Protein AF-A0A3M5EF89-F1 (afdb_monomer)

Structure (mmCIF, N/CA/C/O backbone):
data_AF-A0A3M5EF89-F1
#
_entry.id   AF-A0A3M5EF89-F1
#
loop_
_atom_site.group_PDB
_atom_site.id
_atom_site.type_symbol
_atom_site.label_atom_id
_atom_site.label_alt_id
_atom_site.label_comp_id
_atom_site.label_asym_id
_atom_site.label_entity_id
_atom_site.label_seq_id
_atom_site.pdbx_PDB_ins_code
_atom_site.Cartn_x
_atom_site.Cartn_y
_atom_site.Cartn_z
_atom_site.occupancy
_atom_site.B_iso_or_equiv
_atom_site.auth_seq_id
_atom_site.auth_comp_id
_atom_site.auth_asym_id
_atom_site.auth_atom_id
_atom_site.pdbx_PDB_model_num
ATOM 1 N N . ARG A 1 1 ? -9.185 9.673 -2.049 1.00 87.38 1 ARG A N 1
ATOM 2 C CA . ARG A 1 1 ? -10.629 9.550 -1.744 1.00 87.38 1 ARG A CA 1
ATOM 3 C C . ARG A 1 1 ? -11.243 8.367 -2.458 1.00 87.38 1 ARG A C 1
ATOM 5 O O . ARG A 1 1 ? -11.449 7.367 -1.796 1.00 87.38 1 ARG A O 1
ATOM 12 N N . GLU A 1 2 ? -11.402 8.431 -3.783 1.00 95.00 2 GLU A N 1
ATOM 13 C CA . GLU A 1 2 ? -12.082 7.403 -4.596 1.00 95.00 2 GLU A CA 1
ATOM 14 C C . GLU A 1 2 ? -11.702 5.961 -4.242 1.00 95.00 2 GLU A C 1
ATOM 16 O O . GLU A 1 2 ? -12.573 5.142 -3.966 1.00 95.00 2 GLU A O 1
ATOM 21 N N . LEU A 1 3 ? -10.401 5.655 -4.172 1.00 96.00 3 LEU A N 1
ATOM 22 C CA . LEU A 1 3 ? -9.939 4.312 -3.819 1.00 96.00 3 LEU A CA 1
ATOM 23 C C . LEU A 1 3 ? -10.413 3.873 -2.425 1.00 96.00 3 LEU A C 1
ATOM 25 O O . LEU A 1 3 ? -10.944 2.780 -2.275 1.00 96.00 3 LEU A O 1
ATOM 29 N N . MET A 1 4 ? -10.221 4.716 -1.408 1.00 96.44 4 MET A N 1
ATOM 30 C CA . MET A 1 4 ? -10.617 4.405 -0.030 1.00 96.44 4 MET A CA 1
ATOM 31 C C . MET A 1 4 ? -12.124 4.168 0.060 1.00 96.44 4 MET A C 1
ATOM 33 O O . MET A 1 4 ? -12.564 3.179 0.631 1.00 96.44 4 MET A O 1
ATOM 37 N N . GLU A 1 5 ? -12.911 5.035 -0.571 1.00 96.56 5 GLU A N 1
ATOM 38 C CA . GLU A 1 5 ? -14.370 4.942 -0.573 1.00 96.56 5 GLU A CA 1
ATOM 39 C C . GLU A 1 5 ? -14.868 3.708 -1.335 1.00 96.56 5 GLU A C 1
ATOM 41 O O . GLU A 1 5 ? -15.809 3.044 -0.899 1.00 96.56 5 GLU A O 1
ATOM 46 N N . ALA A 1 6 ? -14.218 3.343 -2.443 1.00 97.38 6 ALA A N 1
ATOM 47 C CA . ALA A 1 6 ? -14.495 2.096 -3.145 1.00 97.38 6 ALA A CA 1
ATOM 48 C C . ALA A 1 6 ? -14.208 0.874 -2.260 1.00 97.38 6 ALA A C 1
ATOM 50 O O . ALA A 1 6 ? -15.059 -0.005 -2.150 1.00 97.38 6 ALA A O 1
ATOM 51 N N . LEU A 1 7 ? -13.063 0.848 -1.573 1.00 97.69 7 LEU A N 1
ATOM 52 C CA . LEU A 1 7 ? -12.708 -0.225 -0.642 1.00 97.69 7 LEU A CA 1
ATOM 53 C C . LEU A 1 7 ? -13.720 -0.338 0.509 1.00 97.69 7 LEU A C 1
ATOM 55 O O . LEU A 1 7 ? -14.182 -1.436 0.823 1.00 97.69 7 LEU A O 1
ATOM 59 N N . TRP A 1 8 ? -14.138 0.785 1.095 1.00 97.69 8 TRP A N 1
ATOM 60 C CA . TRP A 1 8 ? -15.132 0.794 2.169 1.00 97.69 8 TRP A CA 1
ATOM 61 C C . TRP A 1 8 ? -16.510 0.303 1.727 1.00 97.69 8 TRP A C 1
ATOM 63 O O . TRP A 1 8 ? -17.185 -0.371 2.503 1.00 97.69 8 TRP A O 1
ATOM 73 N N . ARG A 1 9 ? -16.932 0.577 0.483 1.00 97.31 9 ARG A N 1
ATOM 74 C CA . ARG A 1 9 ? -18.179 0.013 -0.076 1.00 97.31 9 ARG A CA 1
ATOM 75 C C . ARG A 1 9 ? -18.161 -1.515 -0.141 1.00 97.31 9 ARG A C 1
ATOM 77 O O . ARG A 1 9 ? -19.223 -2.128 -0.124 1.00 97.31 9 ARG A O 1
ATOM 84 N N . HIS A 1 10 ? -16.976 -2.117 -0.168 1.00 97.00 10 HIS A N 1
ATOM 85 C CA . HIS A 1 10 ? -16.776 -3.564 -0.109 1.00 97.00 10 HIS A CA 1
ATOM 86 C C . HIS A 1 10 ? -16.397 -4.070 1.294 1.00 97.00 10 HIS A C 1
ATOM 88 O O . HIS A 1 10 ? -15.959 -5.208 1.437 1.00 97.00 10 HIS A O 1
ATOM 94 N N . GLY A 1 11 ? -16.579 -3.251 2.337 1.00 97.12 11 GLY A N 1
ATOM 95 C CA . GLY A 1 11 ? -16.381 -3.650 3.734 1.00 97.12 11 GLY A CA 1
ATOM 96 C C . GLY A 1 11 ? -14.921 -3.710 4.190 1.00 97.12 11 GLY A C 1
ATOM 97 O O . GLY A 1 11 ? -14.641 -4.252 5.258 1.00 97.12 11 GLY A O 1
ATOM 98 N N . ALA A 1 12 ? -13.983 -3.173 3.407 1.00 97.88 12 ALA A N 1
ATOM 99 C CA . ALA A 1 12 ? -12.582 -3.127 3.807 1.00 97.88 12 ALA A CA 1
ATOM 100 C C . ALA A 1 12 ? -12.336 -2.089 4.915 1.00 97.88 12 ALA A C 1
ATOM 102 O O . ALA A 1 12 ? -13.053 -1.096 5.037 1.00 97.88 12 ALA A O 1
ATOM 103 N N . GLN A 1 13 ? -11.257 -2.290 5.670 1.00 98.25 13 GLN A N 1
ATOM 104 C CA . GLN A 1 13 ? -10.667 -1.281 6.550 1.00 98.25 13 GLN A CA 1
ATOM 105 C C . GLN A 1 13 ? -9.362 -0.784 5.931 1.00 98.25 13 GLN A C 1
ATOM 107 O O . GLN A 1 13 ? -8.614 -1.562 5.336 1.00 98.25 13 GLN A O 1
ATOM 112 N N . VAL A 1 14 ? -9.077 0.506 6.077 1.00 98.31 14 VAL A N 1
ATOM 113 C CA . VAL A 1 14 ? -7.906 1.149 5.483 1.00 98.31 14 VAL A CA 1
ATOM 114 C C . VAL A 1 14 ? -6.989 1.667 6.579 1.00 98.31 14 VAL A C 1
ATOM 116 O O . VAL A 1 14 ? -7.384 2.474 7.418 1.00 98.31 14 VAL A O 1
ATOM 119 N N . ARG A 1 15 ? -5.725 1.252 6.513 1.00 98.62 15 ARG A N 1
ATOM 120 C CA . ARG A 1 15 ? -4.620 1.921 7.197 1.00 98.62 15 ARG A CA 1
ATOM 121 C C . ARG A 1 15 ? -3.827 2.706 6.175 1.00 98.62 15 ARG A C 1
ATOM 123 O O . ARG A 1 15 ? -3.356 2.127 5.201 1.00 98.62 15 ARG A O 1
ATOM 130 N N . ALA A 1 16 ? -3.709 4.008 6.385 1.00 98.12 16 ALA A N 1
ATOM 131 C CA . ALA A 1 16 ? -3.082 4.907 5.430 1.00 98.12 16 ALA A CA 1
ATOM 132 C C . ALA A 1 16 ? -1.950 5.695 6.080 1.00 98.12 16 ALA A C 1
ATOM 134 O O . ALA A 1 16 ? -1.996 6.028 7.262 1.00 98.12 16 ALA A O 1
ATOM 135 N N . TYR A 1 17 ? -0.946 6.001 5.272 1.00 98.31 17 TYR A N 1
ATOM 136 C CA . TYR A 1 17 ? 0.140 6.899 5.614 1.00 98.31 17 TYR A CA 1
ATOM 137 C C . TYR A 1 17 ? 0.518 7.696 4.364 1.00 98.31 17 TYR A C 1
ATOM 139 O O . TYR A 1 17 ? 0.615 7.139 3.271 1.00 98.31 17 TYR A O 1
ATOM 147 N N . ASP A 1 18 ? 0.729 8.994 4.535 1.00 98.19 18 ASP A N 1
ATOM 148 C CA . ASP A 1 18 ? 1.251 9.899 3.518 1.00 98.19 18 ASP A CA 1
ATOM 149 C C . ASP A 1 18 ? 1.959 11.054 4.245 1.00 98.19 18 ASP A C 1
ATOM 151 O O . ASP A 1 18 ? 1.338 11.672 5.106 1.00 98.19 18 ASP A O 1
ATOM 155 N N . PRO A 1 19 ? 3.233 11.354 3.953 1.00 97.56 19 PRO A N 1
ATOM 156 C CA . PRO A 1 19 ? 3.997 12.372 4.675 1.00 97.56 19 PRO A CA 1
ATOM 157 C C . PRO A 1 19 ? 3.380 13.779 4.614 1.00 97.56 19 PRO A C 1
ATOM 159 O O . PRO A 1 19 ? 3.612 14.564 5.527 1.00 97.56 19 PRO A O 1
ATOM 162 N N . GLU A 1 20 ? 2.574 14.087 3.594 1.00 97.81 20 GLU A N 1
ATOM 163 C CA . GLU A 1 20 ? 2.027 15.430 3.366 1.00 97.81 20 GLU A CA 1
ATOM 164 C C . GLU A 1 20 ? 0.503 15.494 3.557 1.00 97.81 20 GLU A C 1
ATOM 166 O O . GLU A 1 20 ? -0.049 16.533 3.916 1.00 97.81 20 GLU A O 1
ATOM 171 N N . ALA A 1 21 ? -0.213 14.389 3.329 1.00 96.88 21 ALA A N 1
ATOM 172 C CA . ALA A 1 21 ? -1.673 14.405 3.251 1.00 96.88 21 ALA A CA 1
ATOM 173 C C . ALA A 1 21 ? -2.403 13.969 4.534 1.00 96.88 21 ALA A C 1
ATOM 175 O O . ALA A 1 21 ? -3.638 13.977 4.538 1.00 96.88 21 ALA A O 1
ATOM 176 N N . MET A 1 22 ? -1.715 13.593 5.624 1.00 96.88 22 MET A N 1
ATOM 177 C CA . MET A 1 22 ? -2.396 13.104 6.843 1.00 96.88 22 MET A CA 1
ATOM 178 C C . MET A 1 22 ? -3.363 14.128 7.436 1.00 96.88 22 MET A C 1
ATOM 180 O O . MET A 1 22 ? -4.508 13.782 7.722 1.00 96.88 22 MET A O 1
ATOM 184 N N . GLN A 1 23 ? -2.945 15.389 7.585 1.00 97.12 23 GLN A N 1
ATOM 185 C CA . GLN A 1 23 ? -3.791 16.418 8.195 1.00 97.12 23 GLN A CA 1
ATOM 186 C C . GLN A 1 23 ? -5.038 16.701 7.351 1.00 97.12 23 GLN A C 1
ATOM 188 O O . GLN A 1 23 ? -6.144 16.783 7.883 1.00 97.12 23 GLN A O 1
ATOM 193 N N . GLU A 1 24 ? -4.875 16.805 6.033 1.00 97.69 24 GLU A N 1
ATOM 194 C CA . GLU A 1 24 ? -6.002 17.027 5.130 1.00 97.69 24 GLU A CA 1
ATOM 195 C C . GLU A 1 24 ? -6.931 15.809 5.103 1.00 97.69 24 GLU A C 1
ATOM 197 O O . GLU A 1 24 ? -8.147 15.955 5.185 1.00 97.69 24 GLU A O 1
ATOM 202 N N . THR A 1 25 ? -6.383 14.594 5.091 1.00 97.12 25 THR A N 1
ATOM 203 C CA . THR A 1 25 ? -7.187 13.365 5.159 1.00 97.12 25 T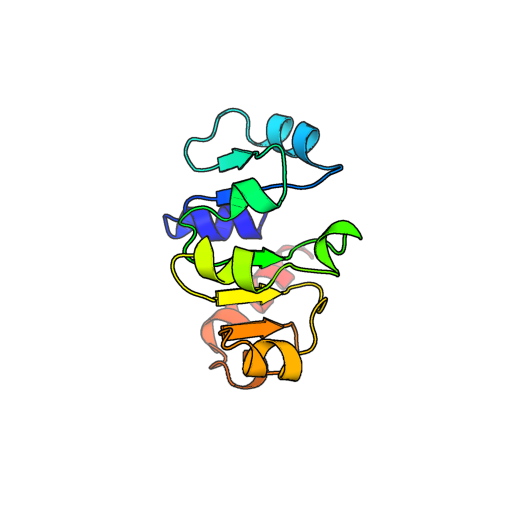HR A CA 1
ATOM 204 C C . THR A 1 25 ? -7.998 13.311 6.457 1.00 97.12 25 THR A C 1
ATOM 206 O O . THR A 1 25 ? -9.199 13.042 6.419 1.00 97.12 25 THR A O 1
ATOM 209 N N . GLN A 1 26 ? -7.382 13.658 7.590 1.00 96.88 26 GLN A N 1
ATOM 210 C CA . GLN A 1 26 ? -8.046 13.751 8.890 1.00 96.88 26 GLN A CA 1
ATOM 211 C C . GLN A 1 26 ? -9.149 14.818 8.904 1.00 96.88 26 GLN A C 1
ATOM 213 O O . GLN A 1 26 ? -10.206 14.599 9.494 1.00 96.88 26 GLN A O 1
ATOM 218 N N . ARG A 1 27 ? -8.934 15.965 8.246 1.00 97.50 27 ARG A N 1
ATOM 219 C CA . ARG A 1 27 ? -9.933 17.038 8.127 1.00 97.50 27 ARG A CA 1
ATOM 220 C C . ARG A 1 27 ? -11.153 16.599 7.317 1.00 97.50 27 ARG A C 1
ATOM 222 O O . ARG A 1 27 ? -12.268 17.004 7.626 1.00 97.50 27 ARG A O 1
ATOM 229 N N . LEU A 1 28 ? -10.935 15.805 6.272 1.00 96.88 28 LEU A N 1
ATOM 230 C CA . LEU A 1 28 ? -11.982 15.372 5.348 1.00 96.88 28 LEU A CA 1
ATOM 231 C C . LEU A 1 28 ? -12.828 14.223 5.891 1.00 96.88 28 LEU A C 1
ATOM 233 O O . LEU A 1 28 ? -14.034 14.216 5.662 1.00 96.88 28 LEU A O 1
ATOM 237 N N . TYR A 1 29 ? -12.202 13.266 6.577 1.00 96.44 29 TYR A N 1
ATOM 238 C CA . TYR A 1 29 ? -12.874 12.050 7.042 1.00 96.44 29 TYR A CA 1
ATOM 239 C C . TYR A 1 29 ? -13.157 12.037 8.544 1.00 96.44 29 TYR A C 1
ATOM 241 O O . TYR A 1 29 ? -13.943 11.216 9.003 1.00 96.44 29 TYR A O 1
ATOM 249 N N . GLY A 1 30 ? -12.572 12.956 9.317 1.00 94.69 30 GLY A N 1
ATOM 250 C CA . GLY A 1 30 ? -12.776 13.001 10.759 1.00 94.69 30 GLY A CA 1
ATOM 251 C C . GLY A 1 30 ? -12.427 11.664 11.417 1.00 94.69 30 GLY A C 1
ATOM 252 O O . GLY A 1 30 ? -11.432 11.025 11.072 1.00 94.69 30 GLY A O 1
ATOM 253 N N . HIS A 1 31 ? -13.240 11.253 12.385 1.00 93.00 31 HIS A N 1
ATOM 254 C CA . HIS A 1 31 ? -13.123 9.933 12.991 1.00 93.00 31 HIS A CA 1
ATOM 255 C C . HIS A 1 31 ? -14.042 8.947 12.259 1.00 93.00 31 HIS A C 1
ATOM 257 O O . HIS A 1 31 ? -15.236 8.880 12.545 1.00 93.00 31 HIS A O 1
ATOM 263 N N . ASP A 1 32 ? -13.478 8.213 11.301 1.00 95.56 32 ASP A N 1
ATOM 264 C CA . ASP A 1 32 ? -14.140 7.115 10.593 1.00 95.56 32 ASP A CA 1
ATOM 265 C C . ASP A 1 32 ? -13.533 5.791 11.072 1.00 95.56 32 ASP A C 1
ATOM 267 O O . ASP A 1 32 ? -12.326 5.588 10.964 1.00 95.56 32 ASP A O 1
ATOM 271 N N . GLU A 1 33 ? -14.355 4.882 11.595 1.00 96.50 33 GLU A N 1
ATOM 272 C CA . GLU A 1 33 ? -13.900 3.588 12.130 1.00 96.50 33 GLU A CA 1
ATOM 273 C C . GLU A 1 33 ? -13.209 2.698 11.081 1.00 96.50 33 GLU A C 1
ATOM 275 O O . GLU A 1 33 ? -12.456 1.788 11.424 1.00 96.50 33 GLU A O 1
ATOM 280 N N . ARG A 1 34 ? -13.427 2.973 9.789 1.00 97.75 34 ARG A N 1
ATOM 281 C CA . ARG A 1 34 ? -12.834 2.236 8.667 1.00 97.75 34 ARG A CA 1
ATOM 282 C C . ARG A 1 34 ? -11.497 2.825 8.219 1.00 97.75 34 ARG A C 1
ATOM 284 O O . ARG A 1 34 ? -10.890 2.277 7.294 1.00 97.75 34 ARG A O 1
ATOM 291 N N . LEU A 1 35 ? -11.046 3.933 8.817 1.00 98.25 35 LEU A N 1
ATOM 292 C CA . LEU A 1 35 ? -9.788 4.606 8.499 1.00 98.25 35 LEU A CA 1
ATOM 293 C C . LEU A 1 35 ? -8.906 4.751 9.739 1.00 98.25 35 LEU A C 1
ATOM 295 O O . LEU A 1 35 ? -9.278 5.363 10.731 1.00 98.25 35 LEU A O 1
ATOM 299 N N . SER A 1 36 ? -7.672 4.273 9.642 1.00 98.19 36 SER A N 1
ATOM 300 C CA . SER A 1 36 ? -6.621 4.567 10.616 1.00 98.19 36 SER A CA 1
ATOM 301 C C . SER A 1 36 ? -5.449 5.251 9.920 1.00 98.19 36 SER A C 1
ATOM 303 O O . SER A 1 36 ? -4.815 4.673 9.034 1.00 98.19 36 SER A O 1
ATOM 305 N N . LEU A 1 37 ? -5.171 6.495 10.310 1.00 98.19 37 LEU A N 1
ATOM 306 C CA . LEU A 1 37 ? -4.002 7.238 9.847 1.00 98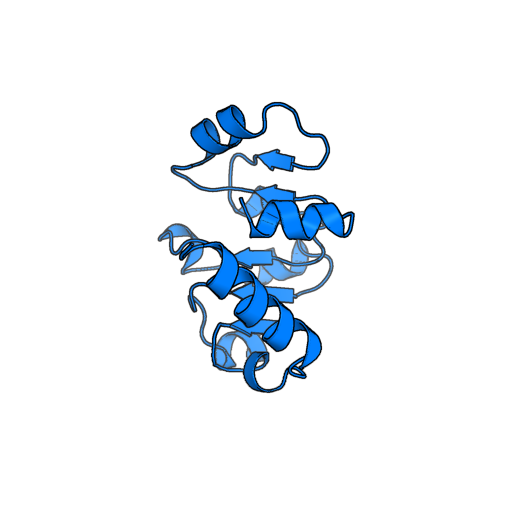.19 37 LEU A CA 1
ATOM 307 C C . LEU A 1 37 ? -2.808 6.873 10.722 1.00 98.19 37 LEU A C 1
ATOM 309 O O . LEU A 1 37 ? -2.818 7.084 11.935 1.00 98.19 37 LEU A O 1
ATOM 313 N N . MET A 1 38 ? -1.794 6.285 10.104 1.00 97.94 38 MET A N 1
ATOM 314 C CA . MET A 1 38 ? -0.613 5.795 10.798 1.00 97.94 38 MET A CA 1
ATOM 315 C C . MET A 1 38 ? 0.477 6.867 10.818 1.00 97.94 38 MET A C 1
ATOM 317 O O . MET A 1 38 ? 0.513 7.742 9.960 1.00 97.94 38 MET A O 1
ATOM 321 N N . GLY A 1 39 ? 1.385 6.800 11.794 1.00 97.12 39 GLY A N 1
ATOM 322 C CA . GLY A 1 39 ? 2.507 7.742 11.897 1.00 97.12 39 GLY A CA 1
ATOM 323 C C . GLY A 1 39 ? 3.695 7.407 10.991 1.00 97.12 39 GLY A C 1
ATOM 324 O O . GLY A 1 39 ? 4.526 8.274 10.737 1.00 97.12 39 GLY A O 1
ATOM 325 N N . THR A 1 40 ? 3.784 6.165 10.505 1.00 97.00 40 THR A N 1
ATOM 326 C CA . THR A 1 40 ? 4.851 5.707 9.604 1.00 97.00 40 THR A CA 1
ATOM 327 C C . THR A 1 40 ? 4.294 4.763 8.532 1.00 97.00 40 THR A C 1
ATOM 329 O O . THR A 1 40 ? 3.226 4.168 8.742 1.00 97.00 40 THR A O 1
ATOM 332 N N . PRO A 1 41 ? 5.005 4.577 7.403 1.00 96.94 41 PRO A N 1
ATOM 333 C CA . PRO A 1 41 ? 4.616 3.614 6.375 1.00 96.94 41 PRO A CA 1
ATOM 334 C C . PRO A 1 41 ? 4.501 2.187 6.927 1.00 96.94 41 PRO A C 1
ATOM 336 O O . PRO A 1 41 ? 3.531 1.484 6.654 1.00 96.94 41 PRO A O 1
ATOM 339 N N . GLU A 1 42 ? 5.454 1.758 7.752 1.00 96.88 42 GLU A N 1
ATOM 340 C CA . GLU A 1 42 ? 5.563 0.382 8.252 1.00 96.88 42 GLU A CA 1
ATOM 341 C C . GLU A 1 42 ? 4.397 0.020 9.175 1.00 96.88 42 GLU A C 1
ATOM 343 O O . GLU A 1 42 ? 3.936 -1.122 9.197 1.00 96.88 42 GLU A O 1
ATOM 348 N N . ALA A 1 43 ? 3.877 1.001 9.914 1.00 97.75 43 ALA A N 1
ATOM 349 C CA . ALA A 1 43 ? 2.738 0.810 10.799 1.00 97.75 43 ALA A CA 1
ATOM 350 C C . ALA A 1 43 ? 1.438 0.483 10.029 1.00 97.75 43 ALA A C 1
ATOM 352 O O . ALA A 1 43 ? 0.530 -0.138 10.587 1.00 97.75 43 ALA A O 1
ATOM 353 N N . THR A 1 44 ? 1.355 0.815 8.734 1.00 98.06 44 THR A N 1
ATOM 354 C CA . THR A 1 44 ? 0.211 0.430 7.885 1.00 98.06 44 THR A CA 1
ATOM 355 C C . THR A 1 44 ? 0.144 -1.076 7.612 1.00 98.06 44 THR A C 1
ATOM 357 O O . THR A 1 44 ? -0.936 -1.601 7.345 1.00 98.06 44 THR A O 1
ATOM 360 N N . LEU A 1 45 ? 1.271 -1.785 7.730 1.00 98.31 45 LEU A N 1
ATOM 361 C CA . LEU A 1 45 ? 1.417 -3.152 7.231 1.00 98.31 45 LEU A CA 1
ATOM 362 C C . LEU A 1 45 ? 0.818 -4.218 8.155 1.00 98.31 45 LEU A C 1
ATOM 364 O O . LEU A 1 45 ? 0.341 -5.238 7.671 1.00 98.31 45 LEU A O 1
ATOM 368 N N . GLY A 1 46 ? 0.862 -4.024 9.478 1.00 97.56 46 GLY A N 1
ATOM 369 C CA . GLY A 1 46 ? 0.700 -5.115 10.452 1.00 97.56 46 GLY A CA 1
ATOM 370 C C . GLY A 1 46 ? -0.633 -5.869 10.363 1.00 97.56 46 GLY A C 1
ATOM 371 O O . GLY A 1 46 ? -1.648 -5.396 10.860 1.00 97.56 46 GLY A O 1
ATOM 372 N N . GLY A 1 47 ? -0.664 -7.047 9.752 1.00 97.56 47 GLY A N 1
ATOM 373 C CA . GLY A 1 47 ? -1.872 -7.840 9.529 1.00 97.56 47 GLY A CA 1
ATOM 374 C C . GLY A 1 47 ? -2.773 -7.324 8.400 1.00 97.56 47 GLY A C 1
ATOM 375 O O . GLY A 1 47 ? -3.954 -7.662 8.376 1.00 97.56 47 GLY A O 1
ATOM 376 N N . ALA A 1 48 ? -2.276 -6.470 7.501 1.00 98.50 48 ALA A N 1
ATOM 377 C CA . ALA A 1 48 ? -3.034 -6.056 6.320 1.00 98.50 48 ALA A CA 1
ATOM 378 C C . ALA A 1 48 ? -3.058 -7.185 5.278 1.00 98.50 48 ALA A C 1
ATOM 380 O O . ALA A 1 48 ? -2.089 -7.929 5.134 1.00 98.50 48 ALA A O 1
ATOM 381 N N . ASP A 1 49 ? -4.172 -7.321 4.560 1.00 98.50 49 ASP A N 1
ATOM 382 C CA . ASP A 1 49 ? -4.348 -8.357 3.535 1.00 98.50 49 ASP A CA 1
ATOM 383 C C . ASP A 1 49 ? -3.592 -8.028 2.232 1.00 98.50 49 ASP A C 1
ATOM 385 O O . ASP A 1 49 ? -3.164 -8.934 1.521 1.00 98.50 49 ASP A O 1
ATOM 389 N N . ALA A 1 50 ? -3.388 -6.739 1.940 1.00 98.19 50 ALA A N 1
ATOM 390 C CA . ALA A 1 50 ? -2.603 -6.246 0.810 1.00 98.19 50 ALA A CA 1
ATOM 391 C C . ALA A 1 50 ? -2.061 -4.831 1.081 1.00 98.19 50 ALA A C 1
ATOM 393 O O . ALA A 1 50 ? -2.625 -4.086 1.885 1.00 98.19 50 ALA A O 1
ATOM 394 N N . LEU A 1 51 ? -1.004 -4.444 0.361 1.00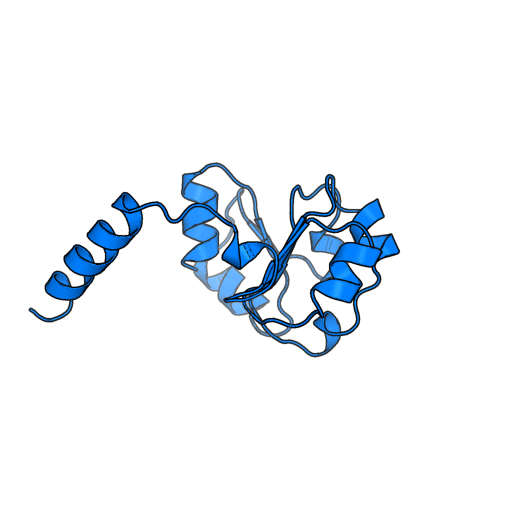 98.56 51 LEU A N 1
ATOM 395 C CA . LEU A 1 51 ? -0.508 -3.066 0.284 1.00 98.56 51 LEU A CA 1
ATOM 396 C C . LEU A 1 51 ? -0.967 -2.410 -1.026 1.00 98.56 51 LEU A C 1
ATOM 398 O O . LEU A 1 51 ? -0.904 -3.031 -2.085 1.00 98.56 51 LEU A O 1
ATOM 402 N N . VAL A 1 52 ? -1.376 -1.139 -0.975 1.00 98.50 52 VAL A N 1
ATOM 403 C CA . VAL A 1 52 ? -1.687 -0.343 -2.172 1.00 98.50 52 VAL A CA 1
ATOM 404 C C . VAL A 1 52 ? -0.856 0.937 -2.187 1.00 98.50 52 VAL A C 1
ATOM 406 O O . VAL A 1 52 ? -0.921 1.728 -1.249 1.00 98.50 52 VAL A O 1
ATOM 409 N N . ILE A 1 53 ? -0.100 1.167 -3.260 1.00 98.31 53 ILE A N 1
ATOM 410 C CA . ILE A 1 53 ? 0.746 2.356 -3.431 1.00 98.31 53 ILE A CA 1
ATOM 411 C C . ILE A 1 53 ? 0.020 3.367 -4.319 1.00 98.31 53 ILE A C 1
ATOM 413 O O . ILE A 1 53 ? -0.232 3.113 -5.497 1.00 98.31 53 ILE A O 1
ATOM 417 N N . CYS A 1 54 ? -0.304 4.526 -3.744 1.00 97.62 54 CYS A N 1
ATOM 418 C CA . CYS A 1 54 ? -1.068 5.585 -4.415 1.00 97.62 54 CYS A CA 1
ATOM 419 C C . CYS A 1 54 ? -0.253 6.849 -4.710 1.00 97.62 54 CYS A C 1
ATOM 421 O O . CYS A 1 54 ? -0.711 7.696 -5.479 1.00 97.62 54 CYS A O 1
ATOM 423 N N . THR A 1 55 ? 0.932 6.994 -4.120 1.00 97.06 55 THR A N 1
ATOM 424 C CA . THR A 1 55 ? 1.836 8.144 -4.274 1.00 97.06 55 THR A CA 1
ATOM 425 C C . THR A 1 55 ? 3.284 7.661 -4.353 1.00 97.06 55 THR A C 1
ATOM 427 O O . THR A 1 55 ? 3.626 6.592 -3.855 1.00 97.06 55 THR A O 1
ATOM 430 N N . GLU A 1 56 ? 4.134 8.421 -5.034 1.00 96.94 56 GLU A N 1
ATOM 431 C CA . GLU A 1 56 ? 5.518 8.064 -5.370 1.00 96.94 56 GLU A CA 1
ATOM 432 C C . GLU A 1 56 ? 6.564 8.700 -4.439 1.00 96.94 56 GLU A C 1
ATOM 434 O O . GLU A 1 56 ? 7.663 9.075 -4.869 1.00 96.94 56 GLU A O 1
ATOM 439 N N . TRP A 1 57 ? 6.236 8.823 -3.149 1.00 97.88 57 TRP A N 1
ATOM 440 C CA . TRP A 1 57 ? 7.150 9.384 -2.156 1.00 97.88 57 TRP A CA 1
ATOM 441 C C . TRP A 1 57 ? 8.471 8.618 -2.093 1.00 97.88 57 TRP A C 1
ATOM 443 O O . TRP A 1 57 ? 8.519 7.393 -2.204 1.00 97.88 57 TRP A O 1
ATOM 453 N N . GLN A 1 58 ? 9.567 9.350 -1.874 1.00 96.00 58 GLN A N 1
ATOM 454 C CA . GLN A 1 58 ? 10.917 8.787 -1.926 1.00 96.00 58 GLN A CA 1
ATOM 455 C C . GLN A 1 58 ? 11.116 7.623 -0.942 1.00 96.00 58 GLN A C 1
ATOM 457 O O . GLN A 1 58 ? 11.747 6.630 -1.299 1.00 96.00 58 GLN A O 1
ATOM 462 N N . GLN A 1 59 ? 10.523 7.712 0.251 1.00 94.88 59 GLN A N 1
ATOM 463 C CA . GLN A 1 59 ? 10.574 6.665 1.278 1.00 94.88 59 GLN A CA 1
ATOM 464 C C . GLN A 1 59 ? 9.894 5.347 0.867 1.00 94.88 59 GLN A C 1
ATOM 466 O O . GLN A 1 59 ? 10.166 4.315 1.464 1.00 94.88 59 GLN A O 1
ATOM 471 N N . PHE A 1 60 ? 9.057 5.342 -0.177 1.00 96.50 60 PHE A N 1
ATOM 472 C CA . PHE A 1 60 ? 8.413 4.121 -0.671 1.00 96.50 60 PHE A CA 1
ATOM 473 C C . PHE A 1 60 ? 9.239 3.391 -1.733 1.00 96.50 60 PHE A C 1
ATOM 475 O O . PHE A 1 60 ? 8.965 2.229 -2.019 1.00 96.50 60 PHE A O 1
ATOM 482 N N . LYS A 1 61 ? 10.248 4.036 -2.337 1.00 95.25 61 LYS A N 1
ATOM 483 C CA . LYS A 1 61 ? 10.977 3.488 -3.498 1.00 95.25 61 LYS A CA 1
ATOM 484 C C . LYS A 1 61 ? 11.975 2.379 -3.152 1.00 95.25 61 LYS A C 1
ATOM 486 O O . LYS A 1 61 ? 12.368 1.627 -4.040 1.00 95.25 61 LYS A O 1
ATOM 491 N N . ALA A 1 62 ? 12.393 2.277 -1.892 1.00 92.44 62 ALA A N 1
ATOM 492 C CA . ALA A 1 62 ? 13.344 1.274 -1.415 1.00 92.44 62 ALA A CA 1
ATOM 493 C C . ALA A 1 62 ? 12.710 0.428 -0.297 1.00 92.44 62 ALA A C 1
ATOM 495 O O . ALA A 1 62 ? 12.992 0.664 0.876 1.00 92.44 62 ALA A O 1
ATOM 496 N N . PRO A 1 63 ? 11.820 -0.520 -0.639 1.00 90.62 63 PRO A N 1
ATOM 497 C CA . PRO A 1 63 ? 11.116 -1.318 0.355 1.00 90.62 63 PRO A CA 1
ATOM 498 C C . PRO A 1 63 ? 12.037 -2.350 1.010 1.00 90.62 63 PRO A C 1
ATOM 500 O O . PRO A 1 63 ? 12.888 -2.957 0.351 1.00 90.62 63 PRO A O 1
ATOM 503 N N . ASP A 1 64 ? 11.789 -2.614 2.289 1.00 95.31 64 ASP A N 1
ATOM 504 C CA . ASP A 1 64 ? 12.251 -3.828 2.954 1.00 95.31 64 ASP A CA 1
ATOM 505 C C . ASP A 1 64 ? 11.259 -4.963 2.656 1.00 95.31 64 ASP A C 1
ATOM 507 O O . ASP A 1 64 ? 10.162 -5.032 3.212 1.00 95.31 64 ASP A O 1
ATOM 511 N N . PHE A 1 65 ? 11.622 -5.841 1.720 1.00 94.94 65 PHE A N 1
ATOM 512 C CA . PHE A 1 65 ? 10.748 -6.929 1.281 1.00 94.94 65 PHE A CA 1
ATOM 513 C C . PHE A 1 65 ? 10.490 -7.987 2.350 1.00 94.94 65 PHE A C 1
ATOM 515 O O . PHE A 1 65 ? 9.429 -8.610 2.320 1.00 94.94 65 PHE A O 1
ATOM 522 N N . GLU A 1 66 ? 11.427 -8.205 3.271 1.00 95.56 66 GLU A N 1
ATOM 523 C CA . GLU A 1 66 ? 11.242 -9.195 4.330 1.00 95.56 66 GLU A CA 1
ATOM 524 C C . GLU A 1 66 ? 10.278 -8.649 5.383 1.00 95.56 66 GLU A C 1
ATOM 526 O O . GLU A 1 66 ? 9.320 -9.338 5.739 1.00 95.56 66 GLU A O 1
ATOM 531 N N . LEU A 1 67 ? 10.409 -7.366 5.745 1.00 96.94 67 LEU A N 1
ATOM 532 C CA . LEU A 1 67 ? 9.428 -6.682 6.589 1.00 96.94 67 LEU A CA 1
ATOM 533 C C . LEU A 1 67 ? 8.020 -6.721 5.973 1.00 96.94 67 LEU A C 1
ATOM 535 O O . LEU A 1 67 ? 7.044 -6.994 6.670 1.00 96.94 67 LEU A O 1
ATOM 539 N N . LEU A 1 68 ? 7.895 -6.461 4.667 1.00 97.50 68 LEU A N 1
ATOM 540 C CA . LEU A 1 68 ? 6.602 -6.509 3.980 1.00 97.50 68 LEU A CA 1
ATOM 541 C C . LEU A 1 68 ? 5.948 -7.895 4.084 1.00 97.50 68 LEU A C 1
ATOM 543 O O . LEU A 1 68 ? 4.762 -7.977 4.395 1.00 97.50 68 LEU A O 1
ATOM 547 N N . LYS A 1 69 ? 6.698 -8.980 3.861 1.00 96.25 69 LYS A N 1
ATOM 548 C CA . LYS A 1 69 ? 6.164 -10.349 3.977 1.00 96.25 69 LYS A CA 1
ATOM 549 C C . LYS A 1 69 ? 5.809 -10.733 5.401 1.00 96.25 69 LYS A C 1
ATOM 551 O O . LYS A 1 69 ? 4.823 -11.427 5.601 1.00 96.25 69 LYS A O 1
ATOM 556 N N . GLU A 1 70 ? 6.628 -10.329 6.367 1.00 97.31 70 GLU A N 1
ATOM 557 C CA . GLU A 1 70 ? 6.398 -10.641 7.777 1.00 97.31 70 GLU A CA 1
ATOM 558 C C . GLU A 1 70 ? 5.127 -9.954 8.287 1.00 97.31 70 GLU A C 1
ATOM 560 O O . GLU A 1 70 ? 4.366 -10.519 9.071 1.00 97.31 70 GLU A O 1
ATOM 565 N N . ARG A 1 71 ? 4.903 -8.708 7.855 1.00 98.00 71 ARG A N 1
ATOM 566 C CA . ARG A 1 71 ? 3.821 -7.875 8.376 1.00 98.00 71 ARG A CA 1
ATOM 567 C C . ARG A 1 71 ? 2.506 -8.065 7.635 1.00 98.00 71 ARG A C 1
ATOM 569 O O . ARG A 1 71 ? 1.466 -7.977 8.283 1.00 98.00 71 ARG A O 1
ATOM 576 N N . LEU A 1 72 ? 2.518 -8.288 6.324 1.00 98.38 72 LEU A N 1
ATOM 577 C CA . LEU A 1 72 ? 1.295 -8.549 5.566 1.00 98.38 72 LEU A CA 1
ATOM 578 C C . LEU A 1 72 ? 0.811 -9.986 5.805 1.00 98.38 72 LEU A C 1
ATOM 580 O O . LEU A 1 72 ? 1.607 -10.909 5.926 1.00 98.38 72 LEU A O 1
ATOM 584 N N . LYS A 1 73 ? -0.508 -10.206 5.812 1.00 98.31 73 LYS A N 1
ATOM 585 C CA . LYS A 1 73 ? -1.079 -11.567 5.875 1.00 98.31 73 LYS A CA 1
ATOM 586 C C . LYS A 1 73 ? -0.773 -12.379 4.616 1.00 98.31 73 LYS A C 1
ATOM 588 O O . LYS A 1 73 ? -0.692 -13.602 4.671 1.00 98.31 73 LYS A O 1
ATOM 593 N N . ALA A 1 74 ? -0.655 -11.692 3.484 1.00 96.81 74 ALA A N 1
ATOM 594 C CA . ALA A 1 74 ? -0.283 -12.255 2.199 1.00 96.81 74 ALA A CA 1
ATOM 595 C C . ALA A 1 74 ? 0.623 -11.258 1.456 1.00 96.81 74 ALA A C 1
ATOM 597 O O . ALA A 1 74 ? 0.424 -10.048 1.581 1.00 96.81 74 ALA A O 1
ATOM 598 N N . PRO A 1 75 ? 1.599 -11.720 0.655 1.00 97.19 75 PRO A N 1
ATOM 599 C CA . PRO A 1 75 ? 2.531 -10.849 -0.056 1.00 97.19 75 PRO A CA 1
ATOM 600 C C . PRO A 1 75 ? 1.874 -10.256 -1.315 1.00 97.19 75 PRO A C 1
ATOM 602 O O . PRO A 1 75 ? 2.300 -10.518 -2.439 1.00 97.19 75 PRO A O 1
ATOM 605 N N . VAL A 1 76 ? 0.803 -9.480 -1.137 1.00 98.12 76 VAL A N 1
ATOM 606 C CA . VAL A 1 76 ? 0.007 -8.879 -2.215 1.00 98.12 76 VAL A CA 1
ATOM 607 C C . VAL A 1 76 ? 0.224 -7.371 -2.242 1.00 98.12 76 VAL A C 1
ATOM 609 O O . VAL A 1 76 ? 0.015 -6.691 -1.236 1.00 98.12 76 VAL A O 1
ATOM 612 N N . ILE A 1 77 ? 0.623 -6.840 -3.398 1.00 98.38 77 ILE A N 1
ATOM 613 C CA . ILE A 1 77 ? 0.857 -5.407 -3.592 1.00 98.38 77 ILE A CA 1
ATOM 614 C C . ILE A 1 77 ? 0.209 -4.936 -4.893 1.00 98.38 77 ILE A C 1
ATOM 616 O O . ILE A 1 77 ? 0.499 -5.459 -5.967 1.00 98.38 77 ILE A O 1
ATOM 620 N N . PHE A 1 78 ? -0.612 -3.895 -4.797 1.00 98.25 78 PHE A N 1
ATOM 621 C CA . PHE A 1 78 ? -1.112 -3.125 -5.933 1.00 98.25 78 PHE A CA 1
ATOM 622 C C . PHE A 1 78 ? -0.329 -1.817 -6.026 1.00 98.25 78 PHE A C 1
ATOM 624 O O . PHE A 1 78 ? -0.269 -1.055 -5.063 1.00 98.25 78 PHE A O 1
ATOM 631 N N . ASP A 1 79 ?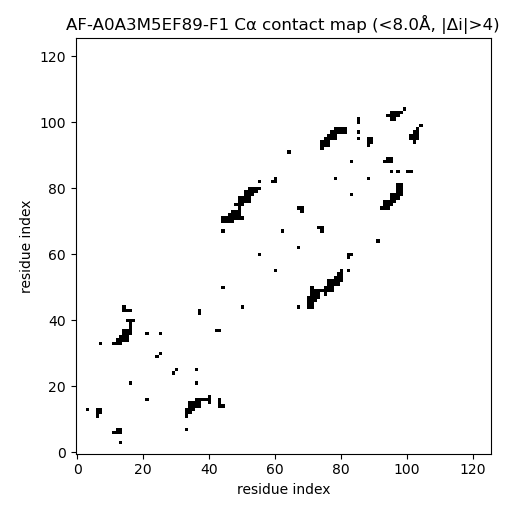 0.282 -1.540 -7.172 1.00 98.12 79 ASP A N 1
ATOM 632 C CA . ASP A 1 79 ? 1.165 -0.387 -7.331 1.00 98.12 79 ASP A CA 1
ATOM 633 C C . ASP A 1 79 ? 0.686 0.525 -8.454 1.00 98.12 79 ASP A C 1
ATOM 635 O O . ASP A 1 79 ? 1.005 0.343 -9.631 1.00 98.12 79 ASP A O 1
ATOM 639 N N . GLY A 1 80 ? -0.070 1.549 -8.054 1.00 97.31 80 GLY A N 1
ATOM 640 C CA . GLY A 1 80 ? -0.587 2.578 -8.950 1.00 97.31 80 GLY A CA 1
ATOM 641 C C . GLY A 1 80 ? 0.496 3.492 -9.528 1.00 97.31 80 GLY A C 1
ATOM 642 O O . GLY A 1 80 ? 0.205 4.286 -10.421 1.00 97.31 80 GLY A O 1
ATOM 643 N N . ARG A 1 81 ? 1.734 3.411 -9.021 1.00 97.75 81 ARG A N 1
ATOM 644 C CA . ARG A 1 81 ? 2.847 4.313 -9.353 1.00 97.75 81 ARG A CA 1
ATOM 645 C C . ARG A 1 81 ? 4.033 3.616 -9.993 1.00 97.75 81 ARG A C 1
ATOM 647 O O . ARG A 1 81 ? 4.991 4.292 -10.362 1.00 97.75 81 ARG A O 1
ATOM 654 N N . ASN A 1 82 ? 3.950 2.303 -10.196 1.00 97.31 82 ASN A N 1
ATOM 655 C CA . ASN A 1 82 ? 4.978 1.527 -10.875 1.00 97.31 82 ASN A CA 1
ATOM 656 C C . ASN A 1 82 ? 6.370 1.686 -10.227 1.00 97.31 82 ASN A C 1
ATOM 658 O O . ASN A 1 82 ? 7.382 1.706 -10.935 1.00 97.31 82 ASN A O 1
ATOM 662 N N . LEU A 1 83 ? 6.430 1.779 -8.894 1.00 97.50 83 LEU A N 1
ATOM 663 C CA . LEU A 1 83 ? 7.670 1.993 -8.144 1.00 97.50 83 LEU A CA 1
ATOM 664 C C . LEU A 1 83 ? 8.620 0.799 -8.217 1.00 97.50 83 LEU A C 1
ATOM 666 O O . LEU A 1 83 ? 9.837 0.992 -8.208 1.00 97.50 83 LEU A O 1
ATOM 670 N N . TYR A 1 84 ? 8.088 -0.424 -8.275 1.00 96.50 84 TYR A N 1
ATOM 671 C CA . TYR A 1 84 ? 8.898 -1.642 -8.206 1.00 96.50 84 TYR A CA 1
ATOM 672 C C . TYR A 1 84 ? 8.993 -2.375 -9.540 1.00 96.50 84 TYR A C 1
ATOM 674 O O . TYR A 1 84 ? 8.085 -2.359 -10.372 1.00 96.50 84 TYR A O 1
ATOM 682 N N . ASP A 1 85 ? 10.119 -3.051 -9.737 1.00 95.25 85 ASP A N 1
ATOM 683 C CA . ASP A 1 85 ? 10.351 -3.893 -10.903 1.00 95.25 85 ASP A CA 1
ATOM 684 C C . ASP A 1 85 ? 9.564 -5.218 -10.791 1.00 95.25 85 ASP A C 1
ATOM 686 O O . ASP A 1 85 ? 9.750 -5.938 -9.804 1.00 95.25 85 ASP A O 1
ATOM 690 N N . PRO A 1 86 ? 8.706 -5.579 -11.769 1.00 95.44 86 PRO A N 1
ATOM 691 C CA . PRO A 1 86 ? 7.882 -6.784 -11.683 1.00 95.44 86 PRO A CA 1
ATOM 692 C C . PRO A 1 86 ? 8.679 -8.084 -11.517 1.00 95.44 86 PRO A C 1
ATOM 694 O O . PRO A 1 86 ? 8.262 -8.959 -10.758 1.00 95.44 86 PRO A O 1
ATOM 697 N N . GLU A 1 87 ? 9.832 -8.214 -12.178 1.00 94.50 87 GLU A N 1
ATOM 698 C CA . GLU A 1 87 ? 10.660 -9.423 -12.092 1.00 94.50 87 GLU A CA 1
ATOM 699 C C . GLU A 1 87 ? 11.312 -9.558 -10.715 1.00 94.50 87 GLU A C 1
ATOM 701 O O . GLU A 1 87 ? 11.382 -10.648 -10.142 1.00 94.50 87 GLU A O 1
ATOM 706 N N . ARG A 1 88 ? 11.780 -8.445 -10.144 1.00 94.81 88 ARG A N 1
ATOM 707 C CA . ARG A 1 88 ? 12.271 -8.391 -8.765 1.00 94.81 88 ARG A CA 1
ATOM 708 C C . ARG A 1 88 ? 11.172 -8.784 -7.782 1.00 94.81 88 ARG A C 1
ATOM 710 O O . ARG A 1 88 ? 11.420 -9.628 -6.926 1.00 94.81 88 ARG A O 1
ATOM 717 N N . MET A 1 89 ? 9.965 -8.240 -7.928 1.00 96.25 89 MET A N 1
ATOM 718 C CA . MET A 1 89 ? 8.833 -8.575 -7.057 1.00 96.25 89 MET A CA 1
ATOM 719 C C . MET A 1 89 ? 8.470 -10.063 -7.127 1.00 96.25 89 MET A C 1
ATOM 721 O O . MET A 1 89 ? 8.307 -10.705 -6.088 1.00 96.25 89 MET A O 1
ATOM 725 N N . ALA A 1 90 ? 8.432 -10.634 -8.335 1.00 94.06 90 ALA A N 1
ATOM 726 C CA . ALA A 1 90 ? 8.171 -12.055 -8.542 1.00 94.06 90 ALA A CA 1
ATOM 727 C C . ALA A 1 90 ? 9.250 -12.946 -7.902 1.00 94.06 90 ALA A C 1
ATOM 729 O O . ALA A 1 90 ? 8.918 -13.920 -7.230 1.00 94.06 90 ALA A O 1
ATOM 730 N N . ARG A 1 91 ? 10.537 -12.588 -8.029 1.00 95.19 91 ARG A N 1
ATOM 731 C CA . ARG A 1 91 ? 11.645 -13.309 -7.368 1.00 95.19 91 ARG A CA 1
ATOM 732 C C . ARG A 1 91 ? 11.557 -13.276 -5.845 1.00 95.19 91 ARG A C 1
ATOM 734 O O . ARG A 1 91 ? 11.969 -14.231 -5.195 1.00 95.19 91 ARG A O 1
ATOM 741 N N . HIS A 1 92 ? 11.008 -12.204 -5.280 1.00 95.25 92 HIS A N 1
ATOM 742 C CA . HIS A 1 92 ? 10.721 -12.128 -3.851 1.00 95.25 92 HIS A CA 1
ATOM 743 C C . HIS A 1 92 ? 9.399 -12.814 -3.468 1.00 95.25 92 HIS A C 1
ATOM 745 O O . HIS A 1 92 ? 9.104 -12.868 -2.283 1.00 95.25 92 HIS A O 1
ATOM 751 N N . GLY A 1 93 ? 8.632 -13.384 -4.402 1.00 95.81 93 GLY A N 1
ATOM 752 C CA . GLY A 1 93 ? 7.411 -14.138 -4.101 1.00 95.81 93 GLY A CA 1
ATOM 753 C C . GLY A 1 93 ? 6.177 -13.273 -3.839 1.00 95.81 93 GLY A C 1
ATOM 754 O O . GLY A 1 93 ? 5.261 -13.718 -3.154 1.00 95.81 93 GLY A O 1
ATOM 755 N N . PHE A 1 94 ? 6.146 -12.043 -4.356 1.00 97.69 94 PHE A N 1
ATOM 756 C CA . PHE A 1 94 ? 4.966 -11.185 -4.266 1.00 97.69 94 PHE A CA 1
ATOM 757 C C . PHE A 1 94 ? 3.991 -11.419 -5.422 1.00 97.69 94 PHE A C 1
ATOM 759 O O . PHE A 1 94 ? 4.389 -11.528 -6.585 1.00 97.69 94 PHE A O 1
ATOM 766 N N . HIS A 1 95 ? 2.698 -11.382 -5.106 1.00 97.00 95 HIS A N 1
ATOM 767 C CA . HIS A 1 95 ? 1.654 -11.066 -6.073 1.00 97.00 95 HIS A CA 1
ATOM 768 C C . HIS A 1 95 ? 1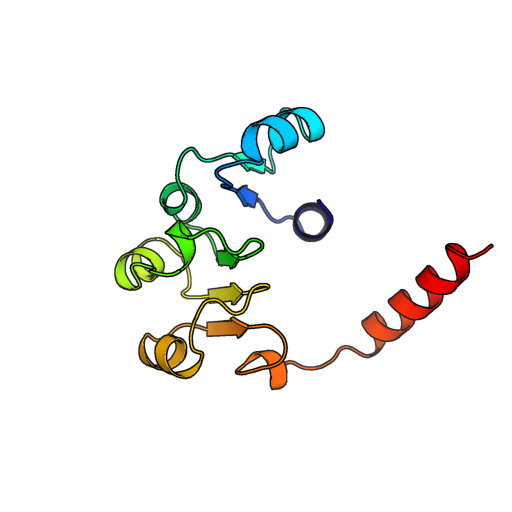.653 -9.552 -6.273 1.00 97.00 95 HIS A C 1
ATOM 770 O O . HIS A 1 95 ? 1.202 -8.800 -5.407 1.00 97.00 95 HIS A O 1
ATOM 776 N N . TYR A 1 96 ? 2.232 -9.105 -7.381 1.00 97.62 96 TYR A N 1
ATOM 777 C CA . TYR A 1 96 ? 2.494 -7.696 -7.642 1.00 97.62 96 TYR A CA 1
ATOM 778 C C . TYR A 1 96 ? 1.735 -7.233 -8.881 1.00 97.62 96 TYR A C 1
ATOM 780 O O . TYR A 1 96 ? 1.979 -7.721 -9.987 1.00 97.62 96 TYR A O 1
ATOM 788 N N . TYR A 1 97 ? 0.853 -6.255 -8.678 1.00 97.50 97 TYR A N 1
ATOM 789 C CA . TYR A 1 97 ? -0.060 -5.708 -9.678 1.00 97.50 97 TYR A CA 1
ATOM 790 C C . TYR A 1 97 ? 0.277 -4.236 -9.984 1.00 97.50 97 TYR A C 1
ATOM 792 O O . TYR A 1 97 ? -0.317 -3.325 -9.403 1.00 97.50 97 TYR A O 1
ATOM 800 N N . PRO A 1 98 ? 1.256 -3.980 -10.870 1.00 97.12 98 PRO A N 1
ATOM 801 C CA . PRO A 1 98 ? 1.602 -2.644 -11.353 1.00 97.12 98 PRO A CA 1
ATOM 802 C C . PRO A 1 98 ? 0.679 -2.187 -12.491 1.00 97.12 98 PRO A C 1
ATOM 804 O O . PRO A 1 98 ? 0.098 -3.003 -13.201 1.00 97.12 98 PRO A O 1
ATOM 807 N N . MET A 1 99 ? 0.582 -0.892 -12.756 1.00 94.62 99 MET A N 1
ATOM 808 C CA . MET A 1 99 ? -0.243 -0.390 -13.858 1.00 94.62 99 MET A CA 1
ATOM 809 C C . MET A 1 99 ? 0.367 -0.713 -15.228 1.00 94.62 99 MET A C 1
ATOM 811 O O . MET A 1 99 ? 1.503 -0.334 -15.522 1.00 94.62 99 MET A O 1
ATOM 815 N N . GLY A 1 100 ? -0.418 -1.381 -16.082 1.00 93.19 100 GLY A N 1
ATOM 816 C CA . GLY A 1 100 ? -0.102 -1.605 -17.499 1.00 93.19 100 GLY A CA 1
ATOM 817 C C . GLY A 1 100 ? 1.070 -2.551 -17.778 1.00 93.19 100 GLY A C 1
ATOM 818 O O . GLY A 1 100 ? 1.592 -2.546 -18.889 1.00 93.19 100 GLY A O 1
ATOM 819 N N . ARG A 1 101 ? 1.517 -3.335 -16.789 1.00 93.44 101 ARG A N 1
ATOM 820 C CA . ARG A 1 101 ? 2.627 -4.290 -16.936 1.00 93.44 101 ARG A CA 1
ATOM 821 C C . ARG A 1 101 ? 2.475 -5.487 -15.991 1.00 93.44 101 ARG A C 1
ATOM 823 O O . ARG A 1 101 ? 1.620 -5.486 -15.108 1.00 93.44 101 ARG A O 1
ATOM 830 N N . GLY A 1 102 ? 3.341 -6.489 -16.138 1.00 91.06 102 GLY A N 1
ATOM 831 C CA . GLY A 1 102 ? 3.425 -7.624 -15.210 1.00 91.06 102 GLY A CA 1
ATOM 832 C C . GLY A 1 102 ? 2.105 -8.393 -15.061 1.00 91.06 102 GLY A C 1
ATOM 833 O O . GLY A 1 102 ? 1.375 -8.571 -16.035 1.00 91.06 102 GLY A O 1
ATOM 834 N N . GLN A 1 103 ? 1.791 -8.831 -13.835 1.00 89.44 103 GLN A N 1
ATOM 835 C CA . GLN A 1 103 ? 0.593 -9.640 -13.548 1.00 89.44 103 GLN A CA 1
ATOM 836 C C . GLN A 1 103 ? -0.723 -8.901 -13.831 1.00 89.44 103 GLN A C 1
ATOM 838 O O . GLN A 1 103 ? -1.746 -9.541 -14.069 1.00 89.44 103 GLN A O 1
ATOM 843 N N . SER A 1 104 ? -0.714 -7.568 -13.867 1.00 91.19 104 SER A N 1
ATOM 844 C CA . SER A 1 104 ? -1.913 -6.792 -14.191 1.00 91.19 104 SER A CA 1
ATOM 845 C C . SER A 1 104 ? -2.365 -6.983 -15.636 1.00 91.19 104 SER A C 1
ATOM 847 O O . SER A 1 104 ? -3.557 -6.913 -15.908 1.00 91.19 104 SER A O 1
ATOM 849 N N . CYS A 1 105 ? -1.444 -7.273 -16.561 1.00 89.75 105 CYS A N 1
ATOM 850 C CA . CYS A 1 105 ? -1.784 -7.546 -17.961 1.00 89.75 105 CYS A CA 1
ATOM 851 C C . CYS A 1 105 ? -2.480 -8.898 -18.162 1.00 89.75 105 CYS A C 1
ATOM 853 O O . CYS A 1 105 ? -3.052 -9.131 -19.221 1.00 89.75 105 CYS A O 1
ATOM 855 N N . SER A 1 106 ? -2.419 -9.789 -17.169 1.00 86.88 106 SER A N 1
ATOM 856 C CA . SER A 1 106 ? -3.076 -11.099 -17.202 1.00 86.88 106 SER A CA 1
ATOM 857 C C . SER A 1 106 ? -4.389 -11.146 -16.417 1.00 86.88 106 SER A C 1
ATOM 859 O O . SER A 1 106 ? -5.020 -12.199 -16.364 1.00 86.88 106 SER A O 1
ATOM 861 N N . LEU A 1 107 ? -4.801 -10.040 -15.785 1.00 83.44 107 LEU A N 1
ATOM 862 C CA . LEU A 1 107 ? -6.081 -9.981 -15.086 1.00 83.44 107 LEU A CA 1
ATOM 863 C C . LEU A 1 107 ? -7.243 -9.976 -16.091 1.00 83.44 107 LEU A C 1
ATOM 865 O O . LEU A 1 107 ? -7.154 -9.309 -17.125 1.00 83.44 107 LEU A O 1
ATOM 869 N N . PRO A 1 108 ? -8.346 -10.688 -15.800 1.00 80.38 108 PRO A N 1
ATOM 870 C CA . PRO A 1 108 ? -9.526 -10.643 -16.649 1.00 80.38 108 PRO A CA 1
ATOM 871 C C . PRO A 1 108 ? -10.089 -9.219 -16.667 1.00 80.38 108 PRO A C 1
ATOM 873 O O . PRO A 1 108 ? -10.378 -8.640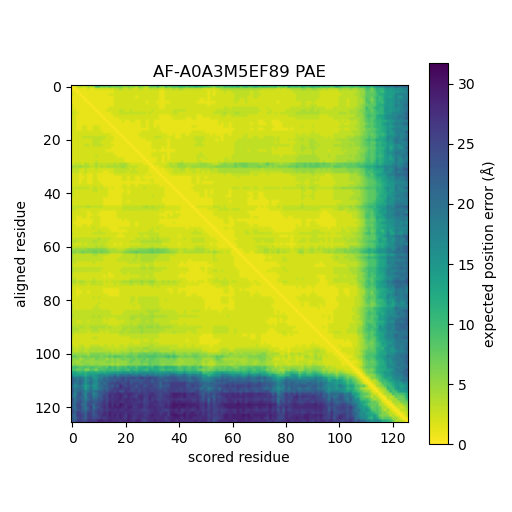 -15.619 1.00 80.38 108 PRO A O 1
ATOM 876 N N . ILE A 1 109 ? -10.260 -8.654 -17.863 1.00 72.44 109 ILE A N 1
ATOM 877 C CA . ILE A 1 109 ? -10.965 -7.385 -18.029 1.00 72.44 109 ILE A CA 1
ATOM 878 C C . ILE A 1 109 ? -12.456 -7.678 -17.885 1.00 72.44 109 ILE A C 1
ATOM 880 O O . ILE A 1 109 ? -13.033 -8.414 -18.683 1.00 72.44 109 ILE A O 1
ATOM 884 N N . ASN A 1 110 ? -13.086 -7.114 -16.857 1.00 68.31 110 ASN A N 1
ATOM 885 C CA . ASN A 1 110 ? -14.534 -7.170 -16.737 1.00 68.31 110 ASN A CA 1
ATOM 886 C C . ASN A 1 110 ? -15.155 -6.136 -17.692 1.00 68.31 110 ASN A C 1
ATOM 888 O O . ASN A 1 110 ? -15.066 -4.927 -17.464 1.00 68.31 110 ASN A O 1
ATOM 892 N N . GLU A 1 111 ? -15.798 -6.608 -18.759 1.00 60.72 111 GLU A N 1
ATOM 893 C CA . GLU A 1 111 ? -16.462 -5.747 -19.747 1.00 60.72 111 GLU A CA 1
ATOM 894 C C . GLU A 1 111 ? -17.581 -4.892 -19.123 1.00 60.72 111 GLU A C 1
ATOM 896 O O . GLU A 1 111 ? -17.825 -3.769 -19.565 1.00 60.72 111 GLU A O 1
ATOM 901 N N . ALA A 1 112 ? -18.201 -5.351 -18.028 1.00 60.31 112 ALA A N 1
ATOM 902 C CA . ALA A 1 112 ? -19.252 -4.600 -17.340 1.00 60.31 112 ALA A CA 1
ATOM 903 C C . ALA A 1 112 ? -18.742 -3.304 -16.676 1.00 60.31 112 ALA A C 1
ATOM 905 O O . ALA A 1 112 ? -19.491 -2.333 -16.582 1.00 60.31 112 ALA A O 1
ATOM 906 N N . SER A 1 113 ? -17.475 -3.257 -16.246 1.00 57.50 113 SER A N 1
ATOM 907 C CA . SER A 1 113 ? -16.864 -2.038 -15.685 1.00 57.50 113 SER A CA 1
ATOM 908 C C . SER A 1 113 ? -16.528 -0.989 -16.750 1.00 57.50 113 SER A C 1
ATOM 910 O O . SER A 1 113 ? -16.611 0.201 -16.462 1.00 57.50 113 SER A O 1
ATOM 912 N N . LEU A 1 114 ? -16.225 -1.405 -17.986 1.00 54.66 114 LEU A N 1
ATOM 913 C CA . LEU A 1 114 ? -15.945 -0.487 -19.100 1.00 54.66 114 LEU A CA 1
ATOM 914 C C . LEU A 1 114 ? -17.209 0.268 -19.544 1.00 54.66 114 LEU A C 1
ATOM 916 O O . LEU A 1 114 ? -17.158 1.460 -19.829 1.00 54.66 114 LEU A O 1
ATOM 920 N N . ALA A 1 115 ? -18.369 -0.396 -19.512 1.00 50.47 115 ALA A N 1
ATOM 921 C CA . ALA A 1 115 ? -19.650 0.219 -19.863 1.00 50.47 115 ALA A CA 1
ATOM 922 C C . ALA A 1 115 ? -20.138 1.262 -18.833 1.00 50.47 115 ALA A C 1
ATOM 924 O O . ALA A 1 115 ? -20.875 2.187 -19.180 1.00 50.47 115 ALA A O 1
ATOM 925 N N . GLN A 1 116 ? -19.739 1.133 -17.561 1.00 53.91 116 GLN A N 1
ATOM 926 C CA . GLN A 1 116 ? -20.119 2.082 -16.508 1.00 53.91 116 GLN A CA 1
ATOM 927 C C . GLN A 1 116 ? -19.327 3.399 -16.575 1.00 53.91 116 GLN A C 1
ATOM 929 O O . GLN A 1 116 ? -19.873 4.450 -16.231 1.00 53.91 116 GLN A O 1
ATOM 934 N N . GLU A 1 117 ? -18.078 3.378 -17.052 1.00 53.56 117 GLU A N 1
ATOM 935 C CA . GLU A 1 117 ? -17.273 4.596 -17.225 1.00 53.56 117 GLU A CA 1
ATOM 936 C C . GLU A 1 117 ? -17.758 5.456 -18.404 1.00 53.56 117 GLU A C 1
ATOM 938 O O . GLU A 1 117 ? -17.848 6.680 -18.265 1.00 53.56 117 GLU A O 1
ATOM 943 N N . ASP A 1 118 ? -18.172 4.838 -19.516 1.00 53.62 118 ASP A N 1
ATOM 944 C CA . ASP A 1 118 ? -18.727 5.555 -20.676 1.00 53.62 118 ASP A CA 1
ATOM 945 C C . ASP A 1 118 ? -20.063 6.250 -20.355 1.00 53.62 118 ASP A C 1
ATOM 947 O O . ASP A 1 118 ? -20.288 7.397 -20.754 1.00 53.62 118 ASP A O 1
ATOM 951 N N . GLY A 1 119 ? -20.925 5.614 -19.552 1.00 48.38 119 GLY A N 1
ATOM 952 C CA . GLY A 1 119 ? -22.181 6.217 -19.091 1.00 48.38 119 GLY A CA 1
ATOM 953 C C . GLY A 1 119 ? -21.981 7.407 -18.140 1.00 48.38 119 GLY A C 1
ATOM 954 O O . GLY A 1 119 ? -22.709 8.397 -18.215 1.00 48.38 119 GLY A O 1
ATOM 955 N N . MET A 1 120 ? -20.964 7.357 -17.273 1.00 48.41 120 MET A N 1
ATOM 956 C CA . MET A 1 120 ? -20.658 8.437 -16.324 1.00 48.41 120 MET A CA 1
ATOM 957 C C . MET A 1 120 ? -19.991 9.647 -17.007 1.00 48.41 120 MET A C 1
ATOM 959 O O . MET A 1 120 ? -20.134 10.782 -16.544 1.00 48.41 120 MET A O 1
ATOM 963 N N . ARG A 1 121 ? -19.276 9.433 -18.120 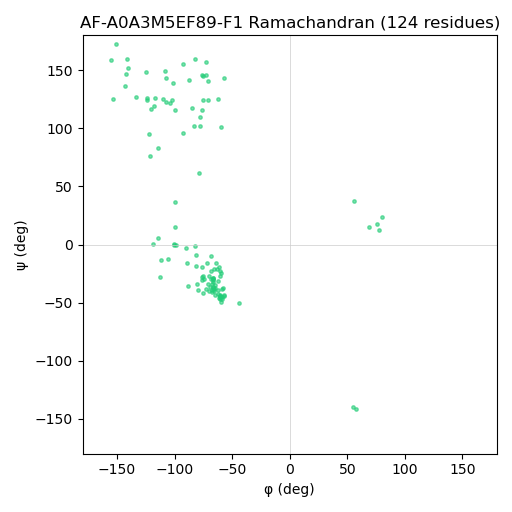1.00 48.72 121 ARG A N 1
ATOM 964 C CA . ARG A 1 121 ? -18.595 10.502 -18.869 1.00 48.72 121 ARG A CA 1
ATOM 965 C C . ARG A 1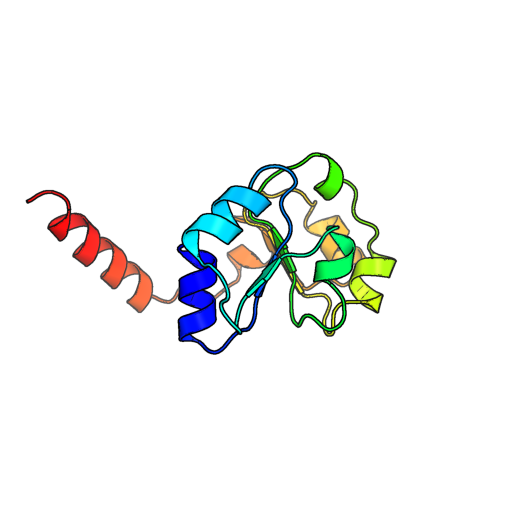 121 ? -19.574 11.418 -19.613 1.00 48.72 121 ARG A C 1
ATOM 967 O O . ARG A 1 121 ? -19.337 12.623 -19.670 1.00 48.72 121 ARG A O 1
ATOM 974 N N . LEU A 1 122 ? -20.694 10.874 -20.096 1.00 46.78 122 LEU A N 1
ATOM 975 C CA . LEU A 1 122 ? -21.773 11.639 -20.740 1.00 46.78 122 LEU A CA 1
ATOM 976 C C . LEU A 1 122 ? -22.531 12.554 -19.762 1.00 46.78 122 LEU A C 1
ATOM 978 O O . LEU A 1 122 ? -22.969 13.631 -20.150 1.00 46.78 122 LEU A O 1
ATOM 982 N N . LEU A 1 123 ? -22.626 12.182 -18.482 1.00 47.56 123 LEU A N 1
ATOM 983 C CA . LEU A 1 123 ? -23.328 12.972 -17.457 1.00 47.56 123 LEU A CA 1
ATOM 984 C C . LEU A 1 123 ? -22.505 14.135 -16.881 1.00 47.56 123 LEU A C 1
ATOM 986 O O . LEU A 1 123 ? -23.041 14.944 -16.135 1.00 47.56 123 LEU A O 1
ATOM 990 N N . ARG A 1 124 ? -21.208 14.233 -17.200 1.00 45.22 124 ARG A N 1
ATOM 991 C CA . ARG A 1 124 ? -20.332 15.332 -16.744 1.00 45.22 124 ARG A CA 1
ATOM 992 C C . ARG A 1 124 ? -20.093 16.414 -17.807 1.00 45.22 124 ARG A C 1
ATOM 994 O O . ARG A 1 124 ? -19.353 17.356 -17.540 1.00 45.22 124 ARG A O 1
ATOM 1001 N N . GLN A 1 125 ? -20.677 16.269 -19.000 1.00 46.41 125 GLN A N 1
ATOM 1002 C CA . GLN A 1 125 ? -20.571 17.224 -20.116 1.00 46.41 125 GLN A CA 1
ATOM 1003 C C . GLN A 1 125 ? -21.907 17.902 -20.485 1.00 46.41 125 GLN A C 1
ATOM 1005 O O . GLN A 1 125 ? -21.948 18.645 -21.464 1.00 46.41 125 GLN A O 1
ATOM 1010 N N . ALA A 1 126 ? -22.970 17.664 -19.713 1.00 40.69 126 ALA A N 1
ATOM 1011 C CA . ALA A 1 126 ? -24.271 18.327 -19.823 1.00 40.69 126 ALA A CA 1
ATOM 1012 C C . ALA A 1 126 ? -24.532 19.167 -18.567 1.00 40.69 126 ALA A C 1
ATOM 1014 O O . ALA A 1 126 ? -25.147 20.246 -18.710 1.00 40.69 126 ALA A O 1
#

pLDDT: mean 90.01, std 15.58, range [40.69, 98.62]

Solvent-accessible surface area (backbone atoms only — not comparable to full-atom values): 7626 Å² total; per-residue (Å²): 107,71,68,60,55,55,41,43,76,71,72,46,71,45,56,42,62,51,100,82,48,51,67,60,49,42,71,75,56,57,92,40,96,49,55,43,82,40,95,41,71,72,68,39,32,70,67,26,68,57,49,74,40,86,69,83,54,74,83,67,64,71,71,62,65,65,60,48,48,73,28,20,72,39,49,34,36,40,26,74,64,56,71,69,58,59,69,61,39,47,74,72,64,35,53,49,36,31,72,93,35,65,58,43,69,72,52,84,81,61,67,74,62,59,58,53,53,59,59,55,55,62,69,75,79,116

Nearest PDB structures (foldseek):
  2y0d-assembly1_C  TM=9.438E-01  e=7.591E-09  Burkholderia cepacia
  2y0d-assembly1_B  TM=9.383E-01  e=6.643E-09  Burkholderia cepacia
  2y0d-assembly1_D  TM=9.448E-01  e=1.690E-08  Burkholderia cepacia
  4a7p-assembly2_B-2  TM=9.139E-01  e=2.975E-07  Sphingomonas elodea
  4a7p-assembly1_A-2  TM=9.139E-01  e=3.634E-07  Sphingomonas elodea

Mean predicted aligned error: 6.58 Å

Secondary structure (DSSP, 8-state):
-HHHHHHHHTT--EEE--TTTHHHHHHHH-S-TTEEE-SSTGGGTTT-S-EEE-S--GGGSS--HHHHHHHSSS-EEEETT--S-HHHHHHTT-EEEETTSGGGGGSPP-HHHHHHHHHHHHTT--

Radius of gyration: 16.21 Å; Cα contacts (8 Å, |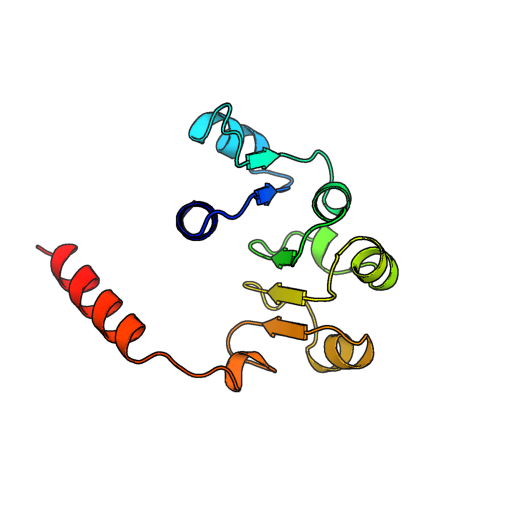Δi|>4): 137; chains: 1; bounding box: 38×32×34 Å

Sequence (126 aa):
RELMEALWRHGAQVRAYDPEAMQETQRLYGHDERLSLMGTPEATLGGADALVICTEWQQFKAPDFELLKERLKAPVIFDGRNLYDPERMARHGFHYYPMGRGQSCSLPINEASLAQEDGMRLLRQA

InterPro domains:
  IPR014027 UDP-glucose/GDP-mannose dehydrogenase, C-terminal [PF03720] (2-86)
  IPR014027 UDP-glucose/GDP-mannose dehydrogenase, C-terminal [SM00984] (1-86)
  IPR036220 UDP-glucose/GDP-mannose dehydrogenase, C-terminal domain superfamily [SSF52413] (2-97)

Foldseek 3Di:
DVVLVVCVVVVAAFEDEDPPCLVVVCVVCPDDPSYDDDPDPLVRQAAAQEAEADDDDPVVLDDDLVSNCVRYPAQEYEYAPCSDDQVVSVVSPHNYHYPPDHCVVVDDDDPVVVVVVVVVVVVVVD

Organism: Pseudomonas aeruginosa (NCBI:txid287)